Protein AF-A0A439R4K2-F1 (afdb_monomer)

Secondary structure (DSSP, 8-state):
------HHHHHHHHHHHTS---S-GGG-SS-HHHHHHHHHHH--

Radius of gyration: 12.31 Å; Cα contacts (8 Å, |Δi|>4): 14; chains: 1; bounding box: 34×20×25 Å

Sequence (44 aa):
MSEVATPRRKSLLEHFSAIKDNRQSCKVMYPLSEVLLLVVCGTM

Structure (mmCIF, N/CA/C/O backbone):
data_AF-A0A439R4K2-F1
#
_entry.id   AF-A0A439R4K2-F1
#
loop_
_atom_site.group_PDB
_atom_site.id
_atom_site.type_symbol
_atom_site.label_atom_id
_atom_site.label_alt_id
_atom_site.label_comp_id
_atom_site.label_asym_id
_atom_site.label_entity_id
_atom_site.label_seq_id
_atom_site.pdbx_PDB_ins_code
_atom_site.Cartn_x
_atom_site.Cartn_y
_atom_site.Cartn_z
_atom_site.occupancy
_atom_site.B_iso_or_equiv
_atom_site.auth_seq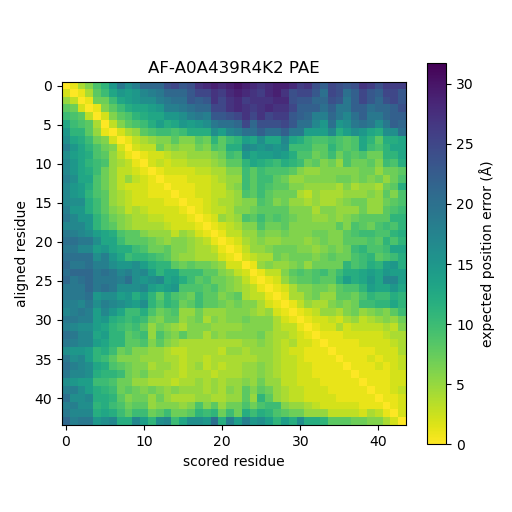_id
_atom_site.auth_comp_id
_atom_site.auth_asym_id
_atom_site.auth_atom_id
_atom_site.pdbx_PDB_model_num
ATOM 1 N N . MET A 1 1 ? 20.842 -13.333 0.689 1.00 44.00 1 MET A N 1
ATOM 2 C CA . MET A 1 1 ? 20.695 -12.041 1.393 1.00 44.00 1 MET A CA 1
ATOM 3 C C . MET A 1 1 ? 21.334 -10.965 0.526 1.00 44.00 1 MET A C 1
ATOM 5 O O . MET A 1 1 ? 22.481 -10.622 0.752 1.00 44.00 1 MET A O 1
ATOM 9 N N . SER A 1 2 ? 20.666 -10.530 -0.539 1.00 48.09 2 SER A N 1
ATOM 10 C CA . SER A 1 2 ? 21.233 -9.539 -1.458 1.00 48.09 2 SER A CA 1
ATOM 11 C C . SER A 1 2 ? 20.094 -8.900 -2.241 1.00 48.09 2 SER A C 1
ATOM 13 O O . SER A 1 2 ? 19.346 -9.613 -2.897 1.00 48.09 2 SER A O 1
ATOM 15 N N . GLU A 1 3 ? 19.894 -7.594 -2.088 1.00 50.47 3 GLU A N 1
ATOM 16 C CA . GLU A 1 3 ? 20.228 -6.596 -3.115 1.00 50.47 3 GLU A CA 1
ATOM 17 C C . GLU A 1 3 ? 19.613 -5.240 -2.731 1.00 50.47 3 GLU A C 1
ATOM 19 O O . GLU A 1 3 ? 18.452 -5.093 -2.347 1.00 50.47 3 GLU A O 1
ATOM 24 N N . VAL A 1 4 ? 20.479 -4.238 -2.773 1.00 58.78 4 VAL A N 1
ATOM 25 C CA . VAL A 1 4 ? 20.307 -2.846 -2.375 1.00 58.78 4 VAL A CA 1
ATOM 26 C C . VAL A 1 4 ? 19.296 -2.128 -3.282 1.00 58.78 4 VAL A C 1
ATOM 28 O O . VAL A 1 4 ? 19.631 -1.505 -4.280 1.00 58.78 4 VAL A O 1
ATOM 31 N N . ALA A 1 5 ? 18.015 -2.192 -2.926 1.00 50.44 5 ALA A N 1
ATOM 32 C CA . ALA A 1 5 ? 16.929 -1.582 -3.688 1.00 50.44 5 ALA A CA 1
ATOM 33 C C . ALA A 1 5 ? 16.312 -0.367 -2.965 1.00 50.44 5 ALA A C 1
ATOM 35 O O . ALA A 1 5 ? 15.163 -0.375 -2.534 1.00 50.44 5 ALA A O 1
ATOM 36 N N . THR A 1 6 ? 17.055 0.744 -2.992 1.00 56.72 6 THR A N 1
ATOM 37 C CA . THR A 1 6 ? 16.569 2.132 -3.177 1.00 56.72 6 THR A CA 1
ATOM 38 C C . THR A 1 6 ? 15.722 2.815 -2.071 1.00 56.72 6 THR A C 1
ATOM 40 O O . THR A 1 6 ? 14.557 2.463 -1.890 1.00 56.72 6 THR A O 1
ATOM 43 N N . PRO A 1 7 ? 16.197 3.919 -1.448 1.00 60.81 7 PRO A N 1
ATOM 44 C CA . PRO A 1 7 ? 15.400 4.745 -0.517 1.00 60.81 7 PRO A CA 1
ATOM 45 C C . PRO A 1 7 ? 14.084 5.279 -1.123 1.00 60.81 7 PRO A C 1
ATOM 47 O O . PRO A 1 7 ? 13.110 5.493 -0.404 1.00 60.81 7 PRO A O 1
ATOM 50 N N . ARG A 1 8 ? 14.012 5.407 -2.457 1.00 63.16 8 ARG A N 1
ATOM 51 C CA . ARG A 1 8 ? 12.795 5.778 -3.203 1.00 63.16 8 ARG A CA 1
ATOM 52 C C . ARG A 1 8 ? 11.623 4.810 -3.008 1.00 63.16 8 ARG A C 1
ATOM 54 O O . ARG A 1 8 ? 10.491 5.267 -2.931 1.00 63.16 8 ARG A O 1
ATOM 61 N N . ARG A 1 9 ? 11.868 3.498 -2.887 1.00 67.69 9 ARG A N 1
ATOM 62 C CA . ARG A 1 9 ? 10.788 2.515 -2.669 1.00 67.69 9 ARG A CA 1
ATOM 63 C C . ARG A 1 9 ? 10.124 2.698 -1.308 1.00 67.69 9 ARG A C 1
ATOM 65 O O . ARG A 1 9 ? 8.903 2.717 -1.236 1.00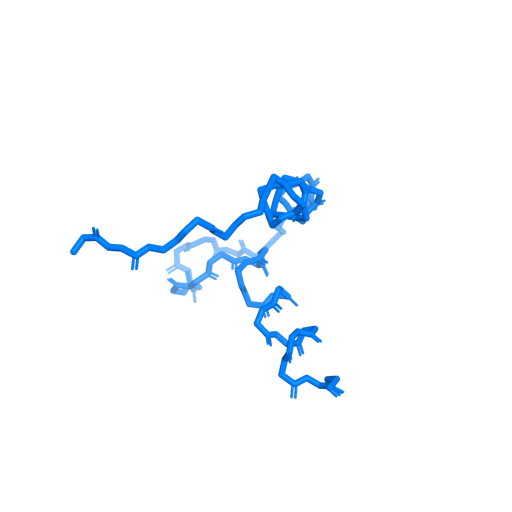 67.69 9 ARG A O 1
ATOM 72 N N . LYS A 1 10 ? 10.920 2.905 -0.252 1.00 70.06 10 LYS A N 1
ATOM 73 C CA . LYS A 1 10 ? 10.393 3.227 1.083 1.00 70.06 10 LYS A CA 1
ATOM 74 C C . LYS A 1 10 ? 9.598 4.531 1.072 1.00 70.06 10 LYS A C 1
ATOM 76 O O . LYS A 1 10 ? 8.528 4.569 1.656 1.00 70.06 10 LYS A O 1
ATOM 81 N N . SER A 1 11 ? 10.084 5.552 0.364 1.00 78.12 11 SER A N 1
ATOM 82 C CA . SER A 1 11 ? 9.379 6.833 0.222 1.00 78.12 11 SER A CA 1
ATOM 83 C C . SER A 1 11 ? 8.028 6.702 -0.494 1.00 78.12 11 SER A C 1
ATOM 85 O O . SER A 1 11 ? 7.062 7.315 -0.056 1.00 78.12 11 SER A O 1
ATOM 87 N N . LEU A 1 12 ? 7.930 5.879 -1.545 1.00 78.12 12 LEU A N 1
ATOM 88 C CA . LEU A 1 12 ? 6.653 5.612 -2.217 1.00 78.12 12 LEU A CA 1
ATOM 89 C C . LEU A 1 12 ? 5.683 4.847 -1.316 1.00 78.12 12 LEU A C 1
ATOM 91 O O . LEU A 1 12 ? 4.503 5.173 -1.275 1.00 78.12 12 LEU A O 1
ATOM 95 N N . LEU A 1 13 ? 6.175 3.854 -0.576 1.00 76.56 13 LEU A N 1
ATOM 96 C CA . LEU A 1 13 ? 5.342 3.067 0.331 1.00 76.56 13 LEU A CA 1
ATOM 97 C C . LEU A 1 13 ? 4.798 3.927 1.482 1.00 76.56 13 LEU A C 1
ATOM 99 O O . LEU A 1 13 ? 3.615 3.826 1.781 1.00 76.56 13 LEU A O 1
ATOM 103 N N . GLU A 1 14 ? 5.619 4.829 2.032 1.00 79.25 14 GLU A N 1
ATOM 104 C CA . GLU A 1 14 ? 5.214 5.872 2.996 1.00 79.25 14 GLU A CA 1
ATOM 105 C C . GLU A 1 14 ? 4.155 6.820 2.414 1.00 79.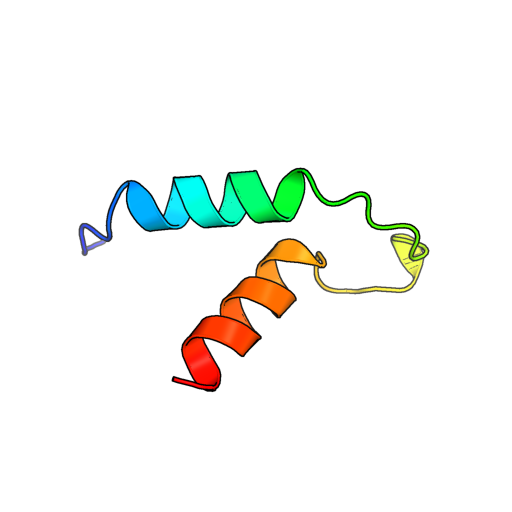25 14 GLU A C 1
ATOM 107 O O . GLU A 1 14 ? 3.121 7.097 3.024 1.00 79.25 14 GLU A O 1
ATOM 112 N N . HIS A 1 15 ? 4.366 7.277 1.177 1.00 82.56 15 HIS A N 1
ATOM 113 C CA . HIS A 1 15 ? 3.404 8.133 0.490 1.00 82.56 15 HIS A CA 1
ATOM 114 C C . HIS A 1 15 ? 2.059 7.418 0.272 1.00 82.56 15 HIS A C 1
ATOM 116 O O . HIS A 1 15 ? 0.996 8.031 0.389 1.00 82.56 15 HIS A O 1
ATOM 122 N N . PHE A 1 16 ? 2.078 6.121 -0.036 1.00 75.25 16 PHE A N 1
ATOM 123 C CA . PHE A 1 16 ? 0.866 5.326 -0.200 1.00 75.25 16 PHE A CA 1
ATOM 124 C C . PHE A 1 16 ? 0.257 4.865 1.128 1.00 75.25 16 PHE A C 1
ATOM 126 O O . PHE A 1 16 ? -0.937 4.572 1.162 1.00 75.25 16 PHE A O 1
ATOM 133 N N . SER A 1 17 ? 1.019 4.788 2.222 1.00 75.94 17 SER A N 1
ATOM 134 C CA . SER A 1 17 ? 0.487 4.485 3.558 1.00 75.94 17 SER A CA 1
AT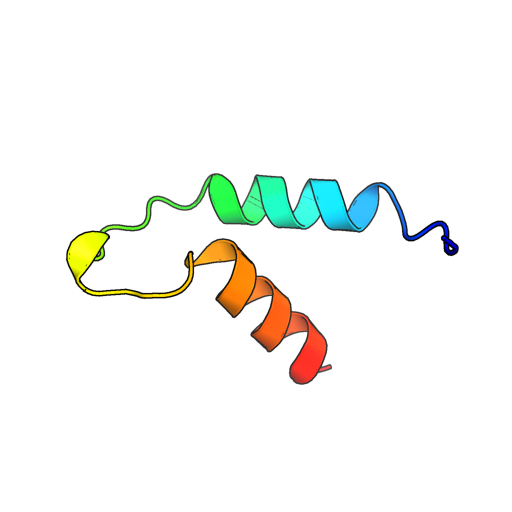OM 135 C C . SER A 1 17 ? -0.192 5.683 4.208 1.00 75.94 17 SER A C 1
ATOM 137 O O . SER A 1 17 ? -1.074 5.499 5.042 1.00 75.94 17 SER A O 1
ATOM 139 N N . ALA A 1 18 ? 0.146 6.906 3.791 1.00 83.31 18 ALA A N 1
ATOM 140 C CA . ALA A 1 18 ? -0.582 8.111 4.185 1.00 83.31 18 ALA A CA 1
ATOM 141 C C . ALA A 1 18 ? -2.026 8.154 3.637 1.00 83.31 18 ALA A C 1
ATOM 143 O O . ALA A 1 18 ? -2.853 8.940 4.108 1.00 83.31 18 ALA A O 1
ATOM 144 N N . ILE A 1 19 ? -2.357 7.310 2.651 1.00 80.62 19 ILE A N 1
ATOM 145 C CA . ILE A 1 19 ? -3.711 7.194 2.108 1.00 80.62 19 ILE A CA 1
ATOM 146 C C . ILE A 1 19 ? -4.578 6.429 3.107 1.00 80.62 19 ILE A C 1
ATOM 148 O O . ILE A 1 19 ? -4.341 5.260 3.406 1.00 80.62 19 ILE A O 1
ATOM 152 N N . LYS A 1 20 ? -5.624 7.092 3.601 1.00 72.69 20 LYS A N 1
ATOM 153 C CA . LYS A 1 20 ? -6.560 6.501 4.555 1.00 72.69 20 LYS A CA 1
ATOM 154 C C . LYS A 1 20 ? -7.366 5.391 3.875 1.00 72.69 20 LYS A C 1
ATOM 156 O O . LYS A 1 20 ? -8.251 5.663 3.064 1.00 72.69 20 LYS A O 1
ATOM 161 N N . ASP A 1 21 ? -7.061 4.142 4.211 1.00 74.31 21 ASP A N 1
ATOM 162 C CA . ASP A 1 21 ? -7.830 2.987 3.754 1.00 74.31 21 ASP A CA 1
ATOM 163 C C . ASP A 1 21 ? -9.140 2.907 4.557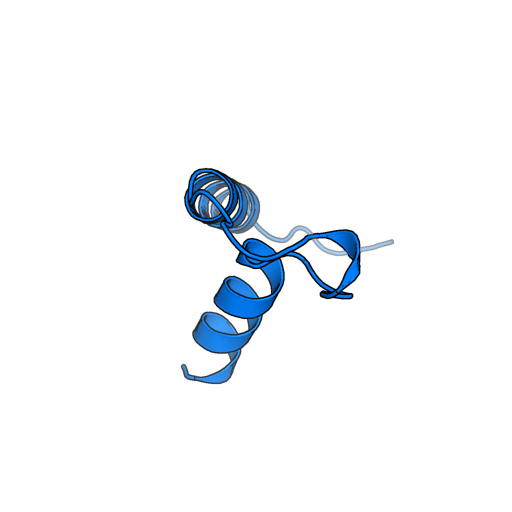 1.00 74.31 21 ASP A C 1
ATOM 165 O O . ASP A 1 21 ? -9.147 2.557 5.735 1.00 74.31 21 ASP A O 1
ATOM 169 N N . ASN A 1 22 ? -10.257 3.294 3.933 1.00 77.88 22 ASN A N 1
ATOM 170 C CA . ASN A 1 22 ? -11.600 3.181 4.519 1.00 77.88 22 ASN A CA 1
ATOM 171 C C . ASN A 1 22 ? -12.198 1.768 4.353 1.00 77.88 22 ASN A C 1
ATOM 173 O O . ASN A 1 22 ? -13.368 1.533 4.656 1.00 77.88 22 ASN A O 1
ATOM 177 N N . ARG A 1 23 ? -11.449 0.808 3.803 1.00 80.00 23 ARG A N 1
ATOM 178 C CA . ARG A 1 23 ? -11.944 -0.559 3.660 1.00 80.00 23 ARG A CA 1
ATOM 179 C C . ARG A 1 23 ? -11.812 -1.273 4.990 1.00 80.00 23 ARG A C 1
ATOM 181 O O . ARG A 1 23 ? -10.859 -1.091 5.740 1.00 80.00 23 ARG A O 1
ATOM 188 N N . GLN A 1 24 ? -12.795 -2.122 5.259 1.00 72.88 24 GLN A N 1
ATOM 189 C CA . GLN A 1 24 ? -12.805 -2.971 6.439 1.00 72.88 24 GLN A CA 1
ATOM 190 C C . GLN A 1 24 ? -11.561 -3.869 6.417 1.00 72.88 24 GLN A C 1
ATOM 192 O O . GLN A 1 24 ? -11.488 -4.799 5.614 1.00 72.88 24 GLN A O 1
ATOM 197 N N . SER A 1 25 ? -10.595 -3.598 7.296 1.00 65.06 25 SER A N 1
ATOM 198 C CA . SER A 1 25 ? -9.303 -4.297 7.365 1.00 65.06 25 SER A CA 1
ATOM 199 C C . SER A 1 25 ? -9.454 -5.804 7.593 1.00 65.06 25 SER A C 1
ATOM 201 O O . SER A 1 25 ? -8.669 -6.591 7.085 1.00 65.06 25 SER A O 1
ATOM 203 N N . CY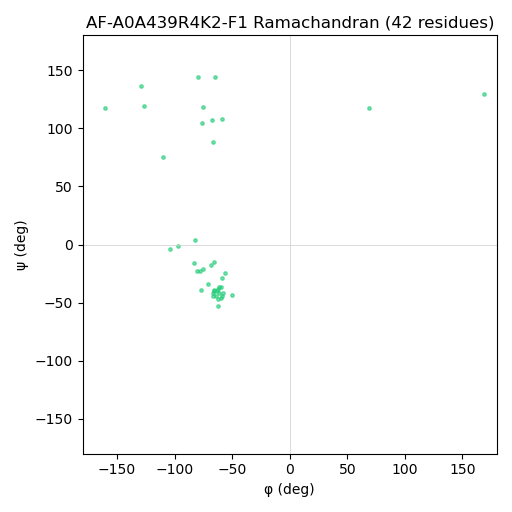S A 1 26 ? -10.525 -6.229 8.267 1.00 66.56 26 CYS A N 1
ATOM 204 C CA . CYS A 1 26 ? -10.860 -7.643 8.462 1.00 66.56 26 CYS A CA 1
ATOM 205 C C . CYS A 1 26 ? -11.288 -8.361 7.162 1.00 66.56 26 CYS A C 1
ATOM 207 O O . CYS A 1 26 ? -11.272 -9.586 7.089 1.00 66.56 26 CYS A O 1
ATOM 209 N N . LYS A 1 27 ? -11.665 -7.615 6.117 1.00 73.88 27 LYS A N 1
ATOM 210 C CA . LYS A 1 27 ? -12.181 -8.158 4.853 1.00 73.88 27 LYS A CA 1
ATOM 211 C C . LYS A 1 27 ? -11.163 -8.110 3.710 1.00 73.88 27 LYS A C 1
ATOM 213 O O . LYS A 1 27 ? -11.457 -8.605 2.624 1.00 73.88 27 LYS A O 1
ATOM 218 N N . VAL A 1 28 ? -9.985 -7.524 3.931 1.00 72.38 28 VAL A N 1
ATOM 219 C CA . VAL A 1 28 ? -8.970 -7.312 2.891 1.00 72.38 28 VAL A CA 1
ATOM 220 C C . VAL A 1 28 ? -7.635 -7.897 3.346 1.00 72.38 28 VAL A C 1
ATOM 222 O O . VAL A 1 28 ? -7.078 -7.487 4.355 1.00 72.38 28 VAL A O 1
ATOM 225 N N . MET A 1 29 ? -7.129 -8.866 2.581 1.00 77.81 29 MET A N 1
ATOM 226 C CA . MET A 1 29 ? -5.933 -9.654 2.917 1.00 77.81 29 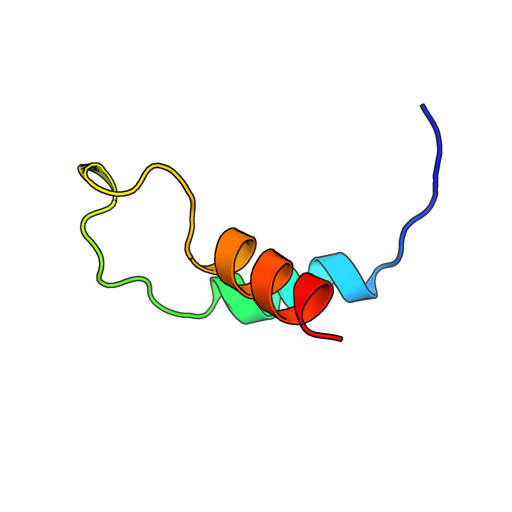MET A CA 1
ATOM 227 C C . MET A 1 29 ? -4.615 -8.878 2.723 1.00 77.81 29 MET A C 1
ATOM 229 O O . MET A 1 29 ? -3.617 -9.217 3.349 1.00 77.81 29 MET A O 1
ATOM 233 N N . TYR A 1 30 ? -4.623 -7.818 1.901 1.00 73.81 30 TYR A N 1
ATOM 234 C CA . TYR A 1 30 ? -3.446 -7.003 1.579 1.00 73.81 30 TYR A CA 1
ATOM 235 C C . TYR A 1 30 ? -3.705 -5.498 1.772 1.00 73.81 30 TYR A C 1
ATOM 237 O O . TYR A 1 30 ? -4.748 -4.999 1.334 1.00 73.81 30 TYR A O 1
ATOM 245 N N . PRO A 1 31 ? -2.767 -4.743 2.373 1.00 79.00 31 PRO A N 1
ATOM 246 C CA . PRO A 1 31 ? -2.908 -3.299 2.552 1.00 79.00 31 PRO A CA 1
ATOM 247 C C . PRO A 1 31 ? -2.940 -2.550 1.209 1.00 79.00 31 PRO A C 1
ATOM 249 O O . PRO A 1 31 ? -2.232 -2.908 0.265 1.00 79.00 31 PRO A O 1
ATOM 252 N N . LEU A 1 32 ? -3.745 -1.477 1.127 1.00 80.44 32 LEU A N 1
ATOM 253 C CA . LEU A 1 32 ? -3.937 -0.671 -0.096 1.00 80.44 32 LEU A CA 1
ATO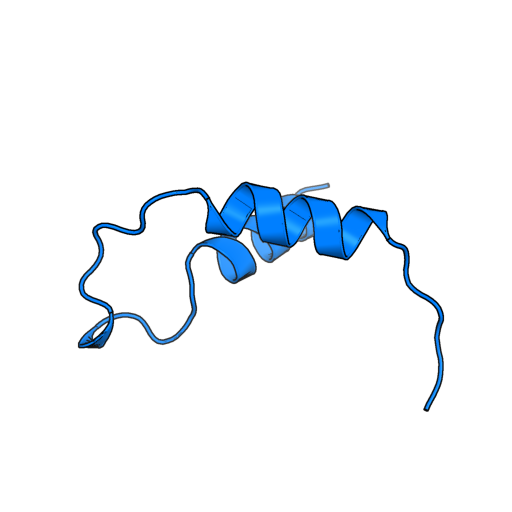M 254 C C . LEU A 1 32 ? -2.619 -0.250 -0.730 1.00 80.44 32 LEU A C 1
ATOM 256 O O . LEU A 1 32 ? -2.470 -0.350 -1.940 1.00 80.44 32 LEU A O 1
ATOM 260 N N . SER A 1 33 ? -1.675 0.190 0.094 1.00 80.00 33 SER A N 1
ATOM 261 C CA . SER A 1 33 ? -0.396 0.748 -0.333 1.00 80.00 33 SER A CA 1
ATOM 262 C C . SER A 1 33 ? 0.452 -0.255 -1.112 1.00 80.00 33 SER A C 1
ATOM 264 O O . SER A 1 33 ? 1.112 0.111 -2.081 1.00 80.00 33 SER A O 1
ATOM 266 N N . GLU A 1 34 ? 0.397 -1.527 -0.724 1.00 80.44 34 GLU A N 1
ATOM 267 C CA . GLU A 1 34 ? 1.180 -2.599 -1.336 1.00 80.44 34 GLU A CA 1
ATOM 268 C C . GLU A 1 34 ? 0.573 -3.035 -2.672 1.00 80.44 34 GLU A C 1
ATOM 270 O O . GLU A 1 34 ? 1.285 -3.200 -3.661 1.00 80.44 34 GLU A O 1
ATOM 275 N N . VAL A 1 35 ? -0.761 -3.100 -2.734 1.00 84.44 35 VAL A N 1
ATOM 276 C CA . VAL A 1 35 ? -1.499 -3.332 -3.983 1.00 84.44 35 VAL A CA 1
ATOM 277 C C . VAL A 1 35 ? -1.290 -2.175 -4.961 1.00 84.44 35 VAL A C 1
ATOM 279 O O . VAL A 1 35 ? -1.038 -2.407 -6.138 1.00 84.44 35 VAL A O 1
ATOM 282 N N . LEU A 1 36 ? -1.359 -0.928 -4.489 1.00 83.88 36 LEU A N 1
ATOM 283 C CA . LEU A 1 36 ? -1.209 0.257 -5.333 1.00 83.88 36 LEU A CA 1
ATOM 284 C C . LEU A 1 36 ? 0.211 0.358 -5.903 1.00 83.88 36 LEU A C 1
ATOM 286 O O . LEU A 1 36 ? 0.377 0.655 -7.083 1.00 83.88 36 LEU A O 1
ATOM 290 N N . LEU A 1 37 ? 1.225 0.028 -5.098 1.00 83.38 37 LEU A N 1
ATOM 291 C CA . LEU A 1 37 ? 2.604 -0.074 -5.564 1.00 83.38 37 LEU A CA 1
ATOM 292 C C . LEU A 1 37 ? 2.768 -1.175 -6.621 1.00 83.38 37 LEU A C 1
ATOM 294 O O . LEU A 1 37 ? 3.379 -0.926 -7.658 1.00 83.38 37 LEU A O 1
ATOM 298 N N . LEU A 1 38 ? 2.219 -2.370 -6.375 1.00 84.06 38 LEU A N 1
ATOM 299 C CA . LEU A 1 38 ? 2.258 -3.494 -7.317 1.00 84.06 38 LEU A CA 1
ATOM 300 C C . LEU A 1 38 ? 1.606 -3.143 -8.654 1.00 84.06 38 LEU A C 1
ATOM 302 O O . LEU A 1 38 ? 2.178 -3.440 -9.698 1.00 84.06 38 LEU A O 1
ATOM 306 N N . VAL A 1 39 ? 0.447 -2.482 -8.626 1.00 86.62 39 VAL A N 1
ATOM 307 C CA . VAL A 1 39 ? -0.246 -2.030 -9.837 1.00 86.62 39 VAL A CA 1
ATOM 308 C C . VAL A 1 39 ? 0.619 -1.029 -10.593 1.00 86.62 39 VAL A C 1
ATOM 310 O O . VAL A 1 39 ? 0.910 -1.267 -11.757 1.00 86.62 39 VA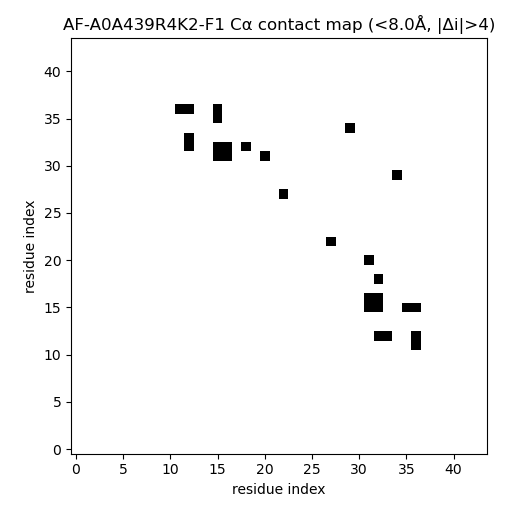L A O 1
ATOM 313 N N . VAL A 1 40 ? 1.102 0.030 -9.935 1.00 84.50 40 VAL A N 1
ATOM 314 C CA . VAL A 1 40 ? 1.937 1.060 -10.580 1.00 84.50 40 VAL A CA 1
ATOM 315 C C . VAL A 1 40 ? 3.202 0.458 -11.198 1.00 84.50 40 VAL A C 1
ATOM 317 O O . VAL A 1 40 ? 3.556 0.816 -12.318 1.00 84.50 40 VAL A O 1
ATOM 320 N N . CYS A 1 41 ? 3.862 -0.477 -10.508 1.00 82.06 41 CYS A N 1
ATOM 321 C CA . CYS A 1 41 ? 5.037 -1.170 -11.041 1.00 82.06 41 CYS A CA 1
ATOM 322 C C . CYS A 1 41 ? 4.706 -2.161 -12.165 1.00 82.06 41 CYS A C 1
ATOM 324 O O . CYS A 1 41 ? 5.540 -2.353 -13.037 1.00 82.06 41 CYS A O 1
ATOM 326 N N . GLY A 1 42 ? 3.546 -2.820 -12.128 1.00 85.31 42 GLY A N 1
ATOM 327 C CA . GLY A 1 42 ? 3.144 -3.814 -13.127 1.00 85.31 42 GLY A CA 1
ATOM 328 C C . GLY A 1 42 ? 2.519 -3.219 -14.391 1.00 85.31 42 GLY A C 1
ATOM 329 O O . GLY A 1 42 ? 2.397 -3.921 -15.390 1.00 85.31 42 GLY A O 1
ATOM 330 N N . THR A 1 43 ? 2.103 -1.949 -14.353 1.00 85.12 43 THR A N 1
ATOM 331 C CA . THR A 1 43 ? 1.497 -1.235 -15.493 1.00 85.12 43 THR A CA 1
ATOM 332 C C . THR A 1 43 ? 2.469 -0.368 -16.301 1.00 85.12 43 THR A C 1
ATOM 334 O O . THR A 1 43 ? 2.035 0.270 -17.257 1.00 85.12 43 THR A O 1
ATOM 337 N N . MET A 1 44 ? 3.744 -0.303 -15.911 1.00 65.06 44 MET A N 1
ATOM 338 C CA . MET A 1 44 ? 4.812 0.460 -16.580 1.00 65.06 44 MET A CA 1
ATOM 339 C C . MET A 1 44 ? 5.819 -0.497 -17.209 1.00 65.06 44 MET A C 1
ATOM 341 O O . MET A 1 44 ? 6.299 -0.182 -18.318 1.00 65.06 44 MET A O 1
#

Mean predicted aligned error: 9.17 Å

Foldseek 3Di:
DDDDDDPVVVVQLVVLVVDDDPDDPVVDPDDRSVVVVVCVVVVD

Solvent-accessible surface area (backbone atoms only — not comparable to full-atom values): 2950 Å² total; per-residue (Å²): 143,85,79,95,77,56,76,65,56,58,52,51,45,51,61,37,58,70,52,83,77,85,64,64,66,95,79,48,96,66,62,67,33,60,54,52,50,50,47,60,66,73,75,109

pLDDT: mean 73.44, std 10.91, range [44.0, 86.62]